Protein AF-A0A2G9TF83-F1 (afdb_monomer)

Nearest PDB structures (foldseek):
  7pgm-assembly1_C  TM=7.130E-01  e=2.909E-01  Homo sapiens
  2wft-assembly2_B  TM=6.745E-01  e=2.909E-01  Homo sapiens
  8os5-assembly1_C  TM=5.639E-01  e=4.941E-01  Homo sapiens
  4d90-assembly3_A  TM=6.679E-01  e=2.420E+00  Homo sapiens

Solvent-accessible surface area (backbone atoms only — not comparable to full-atom values): 7095 Å² total; per-residue (Å²): 140,78,67,91,53,71,84,52,52,83,65,64,74,64,103,59,87,50,58,64,59,55,51,50,51,33,52,76,71,46,37,64,69,66,37,57,82,90,78,34,45,75,41,36,86,83,23,43,46,28,61,92,42,35,73,31,34,45,47,37,88,71,33,19,60,58,32,22,82,33,71,50,87,70,53,56,50,80,44,75,70,63,98,63,92,77,90,88,82,85,82,86,79,85,86,82,72,92,66,94,72,86,83,79,64,42,70,46,79,86

Secondary structure (DSSP, 8-state):
---SSGGGGGGSS-SS--HHHHHHHHHHTTGGGGS-TTTS----TT-EEETTEEEEEEPPTT-BTTTT-BPPSSS--EEPP-SS--------S-SSS--SS------EE-

Foldseek 3Di:
DADPDPVCNVVPDDPDDFVVNVVVVCVVVVLLVLADPVPADAAPPPWGAHSVHRQATDEGPQFDDRRRPDGDPDAEDEAEDDPDDDDDDDDPDDPPPDDPDDDDHHYHYD

Radius of gyration: 18.37 Å; Cα contacts (8 Å, |Δi|>4): 134; chains: 1; bounding box: 41×48×44 Å

Mean predicted aligned error: 6.03 Å

Organism: Teladorsagia circumcincta (NCBI:txid45464)

pLDDT: mean 90.59, std 7.76, range [58.62, 98.06]

Structure (mmCIF, N/CA/C/O backbone):
data_AF-A0A2G9TF83-F1
#
_entry.id   AF-A0A2G9TF83-F1
#
loop_
_atom_site.group_PDB
_atom_site.id
_atom_site.type_symbol
_atom_site.label_atom_id
_atom_site.label_alt_id
_atom_site.label_comp_id
_atom_site.label_asym_id
_atom_site.label_entity_id
_atom_site.label_seq_id
_atom_site.pdbx_PDB_ins_code
_atom_site.Cartn_x
_atom_site.Cartn_y
_atom_site.Cartn_z
_atom_site.occupancy
_atom_site.B_iso_or_equiv
_atom_site.auth_seq_id
_atom_site.auth_comp_id
_atom_site.auth_asym_id
_atom_site.auth_atom_id
_atom_site.pdbx_PDB_model_num
ATOM 1 N N . MET A 1 1 ? 15.902 24.238 1.643 1.00 58.62 1 MET A N 1
ATOM 2 C CA . MET A 1 1 ? 17.366 24.087 1.502 1.00 58.62 1 MET A CA 1
ATOM 3 C C . MET A 1 1 ? 17.614 23.570 0.098 1.00 58.62 1 MET A C 1
ATOM 5 O O . MET A 1 1 ? 16.973 22.593 -0.254 1.00 58.62 1 MET A O 1
ATOM 9 N N . VAL A 1 2 ? 18.430 24.250 -0.710 1.00 76.62 2 VAL A N 1
ATOM 10 C CA . VAL A 1 2 ? 18.740 23.838 -2.093 1.00 76.62 2 VAL A CA 1
ATOM 11 C C . VAL A 1 2 ? 20.237 23.498 -2.153 1.00 76.62 2 VAL A C 1
ATOM 13 O O . VAL A 1 2 ? 21.021 24.286 -1.618 1.00 76.62 2 VAL A O 1
ATOM 16 N N . PRO A 1 3 ? 20.645 22.343 -2.714 1.00 82.12 3 PRO A N 1
ATOM 17 C CA . PRO A 1 3 ? 22.041 21.970 -2.896 1.00 82.12 3 PRO A CA 1
ATOM 18 C C . PRO A 1 3 ? 22.791 22.999 -3.736 1.00 82.12 3 PRO A C 1
ATOM 20 O O . PRO A 1 3 ? 22.225 23.605 -4.644 1.00 82.12 3 PRO A O 1
ATOM 23 N N . PHE A 1 4 ? 24.076 23.171 -3.428 1.00 86.88 4 PHE A N 1
ATOM 24 C CA . PHE A 1 4 ? 24.968 24.042 -4.193 1.00 86.88 4 PHE A CA 1
ATOM 25 C C . PHE A 1 4 ? 25.209 23.513 -5.614 1.00 86.88 4 PHE A C 1
ATOM 27 O O . PHE A 1 4 ? 25.284 24.291 -6.560 1.00 86.88 4 PHE A O 1
ATOM 34 N N . ASP A 1 5 ? 25.309 22.194 -5.751 1.00 90.19 5 ASP A N 1
ATOM 35 C CA . ASP A 1 5 ? 25.475 21.518 -7.030 1.00 90.19 5 ASP A CA 1
ATOM 36 C C . ASP A 1 5 ? 24.098 21.116 -7.590 1.00 90.19 5 ASP A C 1
ATOM 38 O O . ASP A 1 5 ? 23.297 20.456 -6.918 1.00 90.19 5 ASP A O 1
ATOM 42 N N . VAL A 1 6 ? 23.815 21.586 -8.809 1.00 87.19 6 VAL A N 1
ATOM 43 C CA . VAL A 1 6 ? 22.520 21.455 -9.488 1.00 87.19 6 VAL A CA 1
ATOM 44 C C . VAL A 1 6 ? 22.169 20.006 -9.806 1.00 87.19 6 VAL A C 1
ATOM 46 O O . VAL A 1 6 ? 20.987 19.665 -9.793 1.00 87.19 6 VAL A O 1
ATOM 49 N N . ASP A 1 7 ? 23.163 19.137 -9.993 1.00 86.44 7 ASP A N 1
ATOM 50 C CA . ASP A 1 7 ? 22.938 17.730 -10.333 1.00 86.44 7 ASP A CA 1
ATOM 51 C C . ASP A 1 7 ? 22.302 16.969 -9.160 1.00 86.44 7 ASP A C 1
ATOM 53 O O . ASP A 1 7 ? 21.528 16.029 -9.346 1.00 86.44 7 ASP A O 1
ATOM 57 N N . TYR A 1 8 ? 22.529 17.434 -7.928 1.00 84.06 8 TYR A N 1
ATOM 58 C CA . TYR A 1 8 ? 21.912 16.858 -6.735 1.00 84.06 8 TYR A CA 1
ATOM 59 C C . TYR A 1 8 ? 20.499 17.375 -6.468 1.00 84.06 8 TYR A C 1
ATOM 61 O O . TYR A 1 8 ? 19.837 16.853 -5.570 1.00 84.06 8 TYR A O 1
ATOM 69 N N . GLN A 1 9 ? 19.985 18.352 -7.221 1.00 82.38 9 GLN A N 1
ATOM 70 C CA . GLN A 1 9 ? 18.604 18.810 -7.030 1.00 82.38 9 GLN A CA 1
ATOM 71 C C . GLN A 1 9 ? 17.590 17.685 -7.257 1.00 82.38 9 GLN A C 1
ATOM 73 O O . GLN A 1 9 ? 16.614 17.604 -6.520 1.00 82.38 9 GLN A O 1
ATOM 78 N N . GLN A 1 10 ? 17.867 16.766 -8.186 1.00 74.62 10 GLN A N 1
ATOM 79 C CA . GLN A 1 10 ? 17.016 15.597 -8.448 1.00 74.62 10 GLN A CA 1
ATOM 80 C C . GLN A 1 10 ? 17.106 14.519 -7.356 1.00 74.62 10 GLN A C 1
ATOM 82 O O . GLN A 1 10 ? 16.284 13.612 -7.305 1.00 74.62 10 GLN A O 1
ATOM 87 N N . THR A 1 11 ? 18.094 14.617 -6.462 1.00 77.06 11 THR A N 1
ATOM 88 C CA . THR A 1 11 ? 18.238 13.728 -5.295 1.00 77.06 11 THR A CA 1
ATOM 89 C C . THR A 1 11 ? 17.559 14.281 -4.041 1.00 77.06 11 THR A C 1
ATOM 91 O O . THR A 1 11 ? 17.571 13.639 -2.989 1.00 77.06 11 THR A O 1
ATOM 94 N N . LEU A 1 12 ? 16.988 15.488 -4.118 1.00 79.88 12 LEU A N 1
ATOM 95 C CA . LEU A 1 12 ? 16.300 16.093 -2.989 1.00 79.88 12 LEU A CA 1
ATOM 96 C C . LEU A 1 12 ? 14.944 15.441 -2.756 1.00 79.88 12 LEU A C 1
ATOM 98 O O . LEU A 1 12 ? 13.984 15.670 -3.487 1.00 79.88 12 LEU A O 1
ATOM 102 N N . GLY A 1 13 ? 14.853 14.736 -1.634 1.00 74.25 13 GLY A N 1
ATOM 103 C CA . GLY A 1 13 ? 13.613 14.117 -1.197 1.00 74.25 13 GLY A CA 1
ATOM 104 C C . GLY A 1 13 ? 13.251 12.889 -2.025 1.00 74.25 13 GLY A C 1
ATOM 105 O O . GLY A 1 13 ? 14.018 12.402 -2.849 1.00 74.25 13 GLY A O 1
ATOM 106 N N . SER A 1 14 ? 12.069 12.359 -1.747 1.00 77.31 14 SER A N 1
ATOM 107 C CA . SER A 1 14 ? 11.461 11.294 -2.531 1.00 77.31 14 SER A CA 1
ATOM 108 C C . SER A 1 14 ? 10.274 11.894 -3.282 1.00 77.31 14 SER A C 1
ATOM 110 O O . SER A 1 14 ? 9.523 12.665 -2.676 1.00 77.31 14 SER A O 1
ATOM 112 N N . PRO A 1 15 ? 10.052 11.537 -4.560 1.00 78.44 15 PRO A N 1
ATOM 113 C CA . PRO A 1 15 ? 8.836 11.938 -5.268 1.00 78.44 15 PRO A CA 1
ATOM 114 C C . PRO A 1 15 ? 7.569 11.372 -4.604 1.00 78.44 15 PRO A C 1
ATOM 116 O O . PRO A 1 15 ? 6.472 11.883 -4.813 1.00 78.44 15 PRO A O 1
ATOM 119 N N . PHE A 1 16 ? 7.718 10.343 -3.763 1.00 82.62 16 PHE A N 1
ATOM 120 C CA . PHE A 1 16 ? 6.638 9.725 -3.003 1.00 82.62 16 PHE A CA 1
ATOM 121 C C . PHE A 1 16 ? 6.809 9.947 -1.509 1.00 82.62 16 PHE A C 1
ATOM 123 O O . PHE A 1 16 ? 7.897 9.742 -0.967 1.00 82.62 16 PHE A O 1
ATOM 130 N N . ILE A 1 17 ? 5.704 10.239 -0.825 1.00 87.44 17 ILE A N 1
ATOM 131 C CA . ILE A 1 17 ? 5.672 10.112 0.628 1.00 87.44 17 ILE A CA 1
ATOM 132 C C . ILE A 1 17 ? 5.779 8.627 0.978 1.00 87.44 17 ILE A C 1
ATOM 134 O O . ILE A 1 17 ? 5.040 7.785 0.457 1.00 87.44 17 ILE A O 1
ATOM 138 N N . SER A 1 18 ? 6.713 8.283 1.852 1.00 89.88 18 SER A N 1
ATOM 139 C CA . SER A 1 18 ? 6.810 6.923 2.356 1.00 8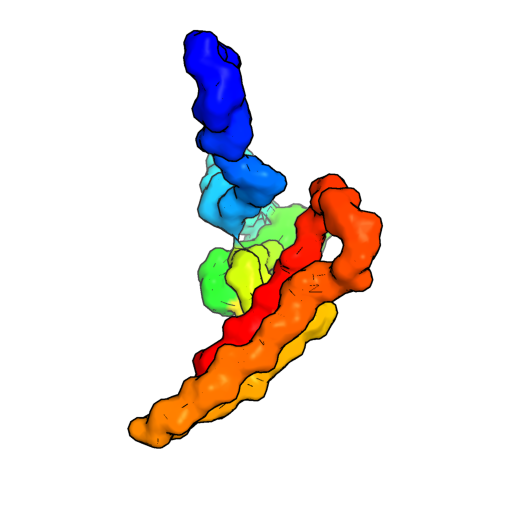9.88 18 SER A CA 1
ATOM 140 C C . SER A 1 18 ? 5.636 6.634 3.294 1.00 89.88 18 SER A C 1
ATOM 142 O O . SER A 1 18 ? 5.143 7.502 4.023 1.00 89.88 18 SER A O 1
ATOM 144 N N . PHE A 1 19 ? 5.188 5.378 3.326 1.00 94.38 19 PHE A N 1
ATOM 145 C CA . PHE A 1 19 ? 4.124 4.986 4.252 1.00 94.38 19 PHE A CA 1
ATOM 146 C C . PHE A 1 19 ? 4.519 5.229 5.717 1.00 94.38 19 PHE A C 1
ATOM 148 O O . PHE A 1 19 ? 3.667 5.565 6.539 1.00 94.38 19 PHE A O 1
ATOM 155 N N . ILE A 1 20 ? 5.807 5.095 6.050 1.00 93.75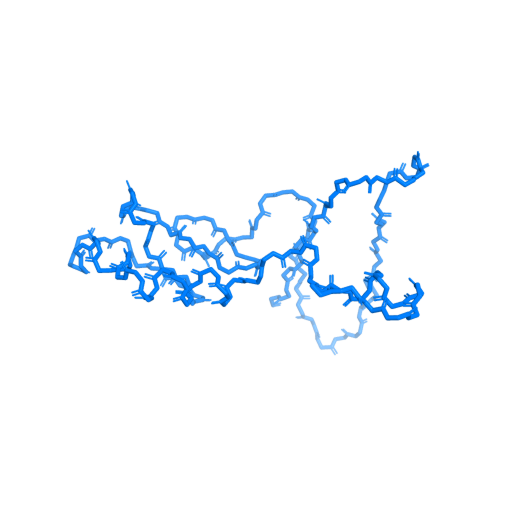 20 ILE A N 1
ATOM 156 C CA . ILE A 1 20 ? 6.283 5.336 7.411 1.00 93.75 20 ILE A CA 1
ATOM 157 C C . ILE A 1 20 ? 6.157 6.811 7.799 1.00 93.75 20 ILE A C 1
ATOM 159 O O . ILE A 1 20 ? 5.698 7.088 8.902 1.00 93.75 20 ILE A O 1
ATOM 163 N N . GLU A 1 21 ? 6.452 7.754 6.901 1.00 94.06 21 GLU A N 1
ATOM 164 C CA . GLU A 1 21 ? 6.219 9.184 7.147 1.00 94.06 21 GLU A CA 1
ATOM 165 C C . GLU A 1 21 ? 4.736 9.458 7.407 1.00 94.06 21 GLU A C 1
ATOM 167 O O . GLU A 1 21 ? 4.388 10.086 8.409 1.00 94.06 21 GLU A O 1
ATOM 172 N N . LEU A 1 22 ? 3.849 8.914 6.565 1.00 95.25 22 LEU A N 1
ATOM 173 C CA . LEU A 1 22 ? 2.403 9.044 6.746 1.00 95.25 22 LEU A CA 1
ATOM 174 C C . LEU A 1 22 ? 1.943 8.458 8.091 1.00 95.25 22 LEU A C 1
ATOM 176 O O . LEU A 1 22 ? 1.159 9.081 8.812 1.00 95.25 22 LEU A O 1
ATOM 180 N N . SER A 1 23 ? 2.432 7.270 8.441 1.00 96.62 23 SER A N 1
ATOM 181 C CA . SER A 1 23 ? 2.090 6.571 9.681 1.00 96.62 23 SER A CA 1
ATOM 182 C C . SER A 1 23 ? 2.602 7.309 10.918 1.00 96.62 23 SER A C 1
ATOM 184 O O . SER A 1 23 ? 1.851 7.457 11.882 1.00 96.62 23 SER A O 1
ATOM 186 N N . MET A 1 24 ? 3.838 7.816 10.893 1.00 96.69 24 MET A N 1
ATOM 187 C CA . MET A 1 24 ? 4.425 8.595 11.988 1.00 96.69 24 MET A CA 1
ATOM 188 C C . MET A 1 24 ? 3.701 9.924 12.190 1.00 96.69 24 MET A C 1
ATOM 190 O O . MET A 1 24 ? 3.465 10.318 13.327 1.00 96.69 24 MET A O 1
ATOM 194 N N . LEU A 1 25 ? 3.290 10.598 11.115 1.00 96.38 25 LEU A N 1
ATOM 195 C CA . LEU A 1 25 ? 2.517 11.834 11.221 1.00 96.38 25 LEU A CA 1
ATOM 196 C C . LEU A 1 25 ? 1.145 11.581 11.864 1.00 96.38 25 LEU A C 1
ATOM 198 O O . LEU A 1 25 ? 0.727 12.314 12.759 1.00 96.38 25 LEU A O 1
ATOM 202 N N . ASN A 1 26 ? 0.464 10.508 11.448 1.00 97.38 26 ASN A N 1
ATOM 203 C CA . ASN A 1 26 ? -0.813 10.098 12.038 1.00 97.38 26 ASN A CA 1
ATOM 204 C C . ASN A 1 26 ? -0.664 9.655 13.499 1.00 97.38 26 ASN A C 1
ATOM 206 O O . ASN A 1 26 ? -1.579 9.874 14.287 1.00 97.38 26 ASN A O 1
ATOM 210 N N . GLU A 1 27 ? 0.466 9.050 13.865 1.00 96.94 27 GLU A N 1
ATOM 211 C CA . GLU A 1 27 ? 0.809 8.755 15.260 1.00 96.94 27 GLU A CA 1
ATOM 212 C C . GLU A 1 27 ? 0.979 10.049 16.064 1.00 96.94 27 GLU A C 1
ATOM 214 O O . GLU A 1 27 ? 0.326 10.246 17.084 1.00 96.94 27 GLU A O 1
ATOM 219 N N . HIS A 1 28 ? 1.811 10.967 15.567 1.00 98.00 28 HIS A N 1
ATOM 220 C CA . HIS A 1 28 ? 2.164 12.209 16.249 1.00 98.00 28 HIS A CA 1
ATOM 221 C C . HIS A 1 28 ? 0.940 13.082 16.554 1.00 98.00 28 HIS A C 1
ATOM 223 O O . HIS A 1 28 ? 0.816 13.623 17.652 1.00 98.00 28 HIS A O 1
ATOM 229 N N . TYR A 1 29 ? 0.007 13.173 15.604 1.00 97.62 29 TYR A N 1
ATOM 230 C CA . TYR A 1 29 ? -1.250 13.905 15.773 1.00 97.62 29 TYR A CA 1
ATOM 231 C C . TYR A 1 29 ? -2.396 13.056 16.344 1.00 97.62 29 TYR A C 1
ATOM 233 O O . TYR A 1 29 ? -3.543 13.501 16.331 1.00 97.62 29 TYR A O 1
ATOM 241 N N . LYS A 1 30 ? -2.107 11.849 16.853 1.00 97.38 30 LYS A N 1
ATOM 242 C CA . LYS A 1 30 ? -3.072 10.925 17.479 1.00 97.38 30 LYS A CA 1
ATOM 243 C C . LYS A 1 30 ? -4.245 10.523 16.585 1.00 97.38 30 LYS A C 1
ATOM 245 O O . LYS A 1 30 ? -5.279 10.068 17.060 1.00 97.38 30 LYS A O 1
ATOM 250 N N . CYS A 1 31 ? -4.095 10.629 15.268 1.00 97.19 31 CYS A N 1
ATOM 251 C CA . CYS A 1 31 ? -5.137 10.255 14.317 1.00 97.19 31 CYS A CA 1
ATOM 252 C C . CYS A 1 31 ? -5.481 8.762 14.397 1.00 97.19 31 CYS A C 1
ATOM 254 O O . CYS A 1 31 ? -6.633 8.393 14.182 1.00 97.19 31 CYS A O 1
ATOM 256 N N . LYS A 1 32 ? -4.517 7.899 14.742 1.00 95.25 32 LYS A N 1
ATOM 257 C CA . LYS A 1 32 ? -4.763 6.455 14.897 1.00 95.25 32 LYS A CA 1
ATOM 258 C C . LYS A 1 32 ? -5.674 6.119 16.083 1.00 95.25 32 LYS A C 1
ATOM 260 O O . LYS A 1 32 ? -6.305 5.067 16.075 1.00 95.25 32 LYS A O 1
ATOM 265 N N . GLU A 1 33 ? -5.788 7.020 17.057 1.00 95.94 33 GLU A N 1
ATOM 266 C CA . GLU A 1 33 ? -6.656 6.870 18.232 1.00 95.94 33 GLU A CA 1
ATOM 267 C C . GLU A 1 33 ? -8.118 7.255 17.940 1.00 95.94 33 GLU A C 1
ATOM 269 O O . GLU A 1 33 ? -9.009 6.933 18.723 1.00 95.94 33 GLU A O 1
ATOM 274 N N . ASN A 1 34 ? -8.400 7.898 16.797 1.00 96.25 34 ASN A N 1
ATOM 275 C CA . ASN A 1 34 ? -9.755 8.338 16.436 1.00 96.25 34 ASN A CA 1
ATOM 276 C C . ASN A 1 34 ? -10.745 7.177 16.260 1.00 96.25 34 ASN A C 1
ATOM 278 O O . ASN A 1 34 ? -11.959 7.378 16.295 1.00 96.25 34 ASN A O 1
ATOM 282 N N . CYS A 1 35 ? -10.234 5.970 16.027 1.00 96.69 35 CYS A N 1
ATOM 283 C CA . CYS A 1 35 ? -11.036 4.786 15.783 1.00 96.69 35 CYS A CA 1
ATOM 284 C C . CYS A 1 35 ? -11.068 3.882 17.013 1.00 96.69 35 CYS A C 1
ATOM 286 O O . CYS A 1 35 ? -10.027 3.464 17.509 1.00 96.69 35 CYS A O 1
ATOM 288 N N . ASN A 1 36 ? -12.273 3.517 17.463 1.00 96.06 36 ASN A N 1
ATOM 289 C CA . ASN A 1 36 ? -12.448 2.588 18.579 1.00 96.06 36 ASN A CA 1
ATOM 290 C C . ASN A 1 36 ? -11.898 1.193 18.208 1.00 96.06 36 ASN A C 1
ATOM 292 O O . ASN A 1 36 ? -12.459 0.569 17.304 1.00 96.06 36 ASN A O 1
ATOM 296 N N . PRO A 1 37 ? -10.879 0.667 18.915 1.00 92.69 37 PRO A N 1
ATOM 297 C CA . PRO A 1 37 ? -10.260 -0.624 18.602 1.00 92.69 37 PRO A CA 1
ATOM 298 C C . PRO A 1 37 ? -11.210 -1.829 18.637 1.00 92.69 37 PRO A C 1
ATOM 300 O O . PRO A 1 37 ? -10.912 -2.855 18.036 1.00 92.69 37 PRO A O 1
ATOM 303 N N . ALA A 1 38 ? -12.339 -1.733 19.348 1.00 94.38 38 ALA A N 1
ATOM 304 C CA . ALA A 1 38 ? -13.293 -2.833 19.484 1.00 94.38 38 ALA A CA 1
ATOM 305 C C . ALA A 1 38 ? -14.255 -2.963 18.29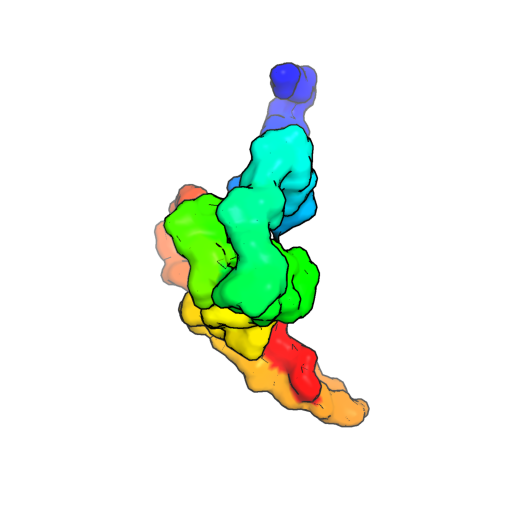1 1.00 94.38 38 ALA A C 1
ATOM 307 O O . ALA A 1 38 ? -14.833 -4.027 18.083 1.00 94.38 38 ALA A O 1
ATOM 308 N N . THR A 1 39 ? -14.467 -1.884 17.532 1.00 95.81 39 THR A N 1
ATOM 309 C CA . THR A 1 39 ? -15.444 -1.838 16.427 1.00 95.81 39 THR A CA 1
ATOM 310 C C . THR A 1 39 ? -14.820 -1.511 15.078 1.00 95.81 39 THR A C 1
ATOM 312 O O . THR A 1 39 ? -15.469 -1.698 14.047 1.00 95.81 39 THR A O 1
ATOM 315 N N . SER A 1 40 ? -13.591 -0.997 15.068 1.00 96.62 40 SER A N 1
ATOM 316 C CA . SER A 1 40 ? -12.871 -0.658 13.851 1.00 96.62 40 SER A CA 1
ATOM 317 C C . SER A 1 40 ? -12.372 -1.899 13.116 1.00 96.62 40 SER A C 1
ATOM 319 O O . SER A 1 40 ? -12.263 -2.999 13.661 1.00 96.62 40 SER A O 1
ATOM 321 N N . VAL A 1 41 ? -12.089 -1.720 11.828 1.00 97.62 41 VAL A N 1
ATOM 322 C CA . VAL A 1 41 ? -11.507 -2.776 11.005 1.00 97.62 41 VAL A CA 1
ATOM 323 C C . VAL A 1 41 ? -10.118 -3.161 11.518 1.00 97.62 41 VAL A C 1
ATOM 325 O O . VAL A 1 41 ? -9.297 -2.307 11.856 1.00 97.62 41 VAL A O 1
ATOM 328 N N . LYS A 1 42 ? -9.825 -4.464 11.516 1.00 97.12 42 LYS A N 1
ATOM 329 C CA . LYS A 1 42 ? -8.471 -4.962 11.747 1.00 97.12 42 LYS A CA 1
ATOM 330 C C . LYS A 1 42 ? -7.658 -4.898 10.453 1.00 97.12 42 LYS A C 1
ATOM 332 O O . LYS A 1 42 ? -7.930 -5.653 9.515 1.00 97.12 42 LYS A O 1
ATOM 337 N N . CYS A 1 43 ? -6.671 -4.012 10.440 1.00 97.50 43 CYS A N 1
ATOM 338 C CA . CYS A 1 43 ? -5.711 -3.867 9.353 1.00 97.50 43 CYS A CA 1
ATOM 339 C C . CYS A 1 43 ? -4.583 -4.891 9.479 1.00 97.50 43 CYS A C 1
ATOM 341 O O . CYS A 1 43 ? -4.085 -5.133 10.577 1.00 97.50 43 CYS A O 1
ATOM 343 N N . GLU A 1 44 ? -4.183 -5.471 8.355 1.00 97.25 44 GLU A N 1
ATOM 344 C CA . GLU A 1 44 ? -3.059 -6.396 8.245 1.00 97.25 44 GLU A CA 1
ATOM 345 C C . GLU A 1 44 ? -1.850 -5.697 7.601 1.00 97.25 44 GLU A C 1
ATOM 347 O O . GLU A 1 44 ? -1.901 -4.512 7.256 1.00 97.25 44 GLU A O 1
ATOM 352 N N . MET A 1 45 ? -0.736 -6.423 7.478 1.00 95.62 45 MET A N 1
ATOM 353 C CA . MET A 1 45 ? 0.487 -5.992 6.778 1.00 95.62 45 MET A CA 1
ATOM 354 C C . MET A 1 45 ? 1.093 -4.667 7.270 1.00 95.62 45 MET A C 1
ATOM 356 O O . MET A 1 45 ? 1.908 -4.067 6.582 1.00 95.62 45 MET A O 1
ATOM 360 N N . GLY A 1 46 ? 0.736 -4.213 8.476 1.00 94.50 46 GLY A N 1
ATOM 361 C CA . GLY A 1 46 ? 1.223 -2.957 9.058 1.00 94.50 46 GLY A CA 1
ATOM 362 C C . GLY A 1 46 ? 0.391 -1.716 8.709 1.00 94.50 46 GLY A C 1
ATOM 363 O O . GLY A 1 46 ? 0.825 -0.600 8.999 1.00 94.50 46 GLY A O 1
ATOM 364 N N . GLY A 1 47 ? -0.793 -1.883 8.109 1.00 96.94 47 GLY A N 1
ATOM 365 C CA . GLY A 1 47 ? -1.766 -0.803 7.922 1.00 96.94 47 GLY A CA 1
ATOM 366 C C . GLY A 1 47 ? -2.402 -0.320 9.232 1.00 96.94 47 GLY A C 1
ATOM 367 O O . GLY A 1 47 ? -2.299 -0.972 10.272 1.00 96.94 47 GLY A O 1
ATOM 368 N N . PHE A 1 48 ? -3.107 0.813 9.183 1.00 97.44 48 PHE A N 1
ATOM 369 C CA . PHE A 1 48 ? -3.866 1.342 10.326 1.00 97.44 48 PHE A CA 1
ATOM 370 C C . PHE A 1 48 ? -5.257 1.849 9.913 1.00 97.44 48 PHE A C 1
ATOM 372 O O . PHE A 1 48 ? -5.446 2.213 8.748 1.00 97.44 48 PHE A O 1
ATOM 379 N N . PRO A 1 49 ? -6.250 1.870 10.826 1.00 97.62 49 PRO A N 1
ATOM 380 C CA . PRO A 1 49 ? -7.602 2.313 10.495 1.00 97.62 49 PRO A CA 1
ATOM 381 C C . PRO A 1 49 ? -7.622 3.747 9.969 1.00 97.62 49 PRO A C 1
ATOM 383 O O . PRO A 1 49 ? -6.953 4.634 10.500 1.00 97.62 49 PRO A O 1
ATOM 386 N N . HIS A 1 50 ? -8.413 3.990 8.928 1.00 97.56 50 HIS A N 1
ATOM 387 C CA . HIS A 1 50 ? -8.529 5.314 8.344 1.00 97.56 50 HIS A CA 1
ATOM 388 C C . HIS A 1 50 ? -9.238 6.259 9.338 1.00 97.56 50 HIS A C 1
ATOM 390 O O . HIS A 1 50 ? -10.390 6.017 9.699 1.00 97.56 50 HIS A O 1
ATOM 396 N N . PRO A 1 51 ? -8.623 7.385 9.746 1.00 96.69 51 PRO A N 1
ATOM 397 C CA . PRO A 1 51 ? -9.092 8.198 10.877 1.00 96.69 51 PRO A CA 1
ATOM 398 C C . PRO A 1 51 ? -10.431 8.911 10.639 1.00 96.69 51 PRO A C 1
ATOM 400 O O . PRO A 1 51 ? -11.032 9.418 11.581 1.00 96.69 51 PRO A O 1
ATOM 403 N N . ARG A 1 52 ? -10.894 8.980 9.382 1.00 96.12 52 ARG A N 1
ATOM 404 C CA . ARG A 1 52 ? -12.226 9.505 9.006 1.00 96.12 52 ARG A CA 1
ATOM 405 C C . ARG A 1 52 ? -13.240 8.411 8.662 1.00 96.12 52 ARG A C 1
ATOM 407 O O . ARG A 1 52 ? -14.396 8.718 8.409 1.00 96.12 52 ARG A O 1
ATOM 414 N N . ASP A 1 53 ? -12.792 7.161 8.573 1.00 96.88 53 ASP A N 1
ATOM 415 C CA . ASP A 1 53 ? -13.619 6.019 8.186 1.00 96.88 53 ASP A CA 1
ATOM 416 C C . ASP A 1 53 ? -13.029 4.734 8.774 1.00 96.88 53 ASP A C 1
ATOM 418 O O . ASP A 1 53 ? -12.276 4.003 8.133 1.00 96.88 53 ASP A O 1
ATOM 422 N N . CYS A 1 54 ? -13.386 4.458 10.024 1.00 97.25 54 CYS A N 1
ATOM 423 C CA . CYS A 1 54 ? -12.836 3.353 10.805 1.00 97.25 54 CYS A CA 1
ATOM 424 C C . CYS A 1 54 ? -13.203 1.953 10.284 1.00 97.25 54 CYS A C 1
ATOM 426 O O . CYS A 1 54 ? -12.867 0.961 10.930 1.00 97.25 54 CYS A O 1
ATOM 428 N N 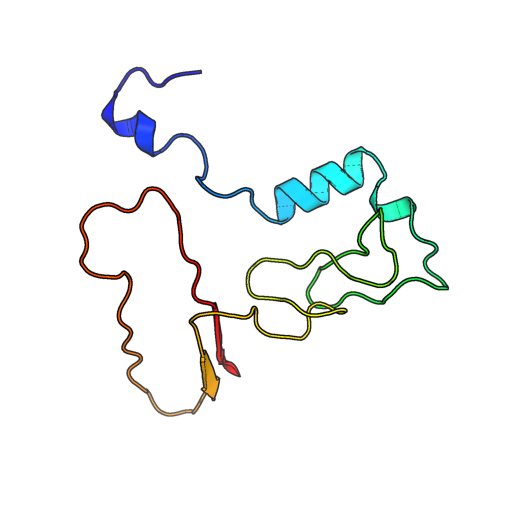. LYS A 1 55 ? -13.914 1.855 9.154 1.00 97.81 55 LYS A N 1
ATOM 429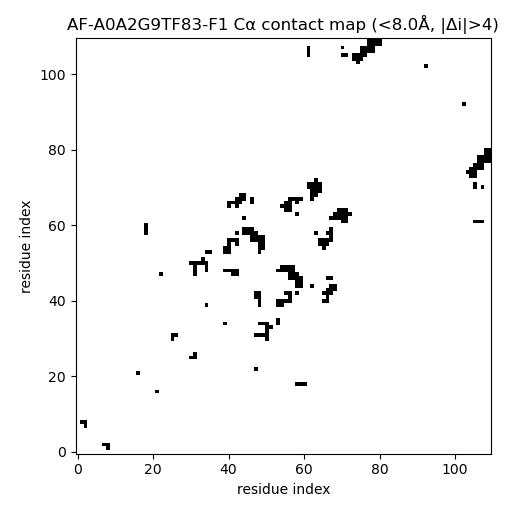 C CA . LYS A 1 55 ? -14.272 0.595 8.494 1.00 97.81 55 LYS A CA 1
ATOM 430 C C . LYS A 1 55 ? -13.303 0.199 7.382 1.00 97.81 55 LYS A C 1
ATOM 432 O O . LYS A 1 55 ? -13.436 -0.903 6.865 1.00 97.81 55 LYS A O 1
ATOM 437 N N . LYS A 1 56 ? -12.338 1.053 7.027 1.00 97.50 56 LYS A N 1
ATOM 438 C CA . LYS A 1 56 ? -11.277 0.755 6.055 1.00 97.50 56 LYS A CA 1
ATOM 439 C C . LYS A 1 56 ? -9.900 1.126 6.595 1.00 97.50 56 LYS A C 1
ATOM 441 O O . LYS A 1 56 ? -9.778 1.943 7.506 1.00 97.50 56 LYS A O 1
ATOM 446 N N . CYS A 1 57 ? -8.870 0.541 6.005 1.00 98.06 57 CYS A N 1
ATOM 447 C CA . CYS A 1 57 ? -7.484 0.774 6.382 1.00 98.06 57 CYS A CA 1
ATOM 448 C C . CYS A 1 57 ? -6.777 1.745 5.431 1.00 98.06 57 CYS A C 1
ATOM 450 O O . CYS A 1 57 ? -7.087 1.820 4.243 1.00 98.06 57 CYS A O 1
ATOM 452 N N . ILE A 1 58 ? -5.795 2.468 5.965 1.00 97.50 58 ILE A N 1
ATOM 453 C CA . ILE A 1 58 ? -4.710 3.069 5.191 1.00 97.50 58 ILE A CA 1
ATOM 454 C C . ILE A 1 58 ? -3.598 2.022 5.129 1.00 97.50 58 ILE A C 1
ATOM 456 O O . ILE A 1 58 ? -3.098 1.583 6.169 1.00 97.50 58 ILE A O 1
ATOM 460 N N . CYS A 1 59 ? -3.244 1.609 3.914 1.00 97.50 59 CYS A N 1
ATOM 461 C CA . CYS A 1 59 ? -2.349 0.484 3.674 1.00 97.50 59 CYS A CA 1
ATOM 462 C C . CYS A 1 59 ? -0.935 0.933 3.286 1.00 97.50 59 CYS A C 1
ATOM 464 O O . CYS A 1 59 ? -0.786 1.973 2.638 1.00 97.50 59 CYS A O 1
ATOM 466 N N . PRO A 1 60 ? 0.100 0.154 3.648 1.00 96.31 60 PRO A N 1
ATOM 467 C CA . PRO A 1 60 ? 1.432 0.329 3.087 1.00 96.31 60 PRO A CA 1
ATOM 468 C C . PRO A 1 60 ? 1.437 0.117 1.572 1.00 96.31 60 PRO A C 1
ATOM 470 O O . PRO A 1 60 ? 0.568 -0.563 1.023 1.00 96.31 60 PRO A O 1
ATOM 473 N N . GLY A 1 61 ? 2.451 0.673 0.903 1.00 93.56 61 GLY A N 1
ATOM 474 C CA . GLY A 1 61 ? 2.664 0.446 -0.527 1.00 93.56 61 GLY A CA 1
ATOM 475 C C . GLY A 1 61 ? 2.730 -1.050 -0.849 1.00 93.56 61 GLY A C 1
ATOM 476 O O . GLY A 1 61 ? 3.291 -1.825 -0.077 1.00 93.56 61 GLY A O 1
ATOM 477 N N . GLY A 1 62 ? 2.122 -1.455 -1.965 1.00 94.31 62 GLY A N 1
ATOM 478 C CA . GLY A 1 62 ? 1.982 -2.866 -2.329 1.00 94.31 62 GLY A CA 1
ATOM 479 C C . GLY A 1 62 ? 0.729 -3.553 -1.784 1.00 94.31 62 GLY A C 1
ATOM 480 O O . GLY A 1 62 ? 0.425 -4.643 -2.258 1.00 94.31 62 GLY A O 1
ATOM 481 N N . TYR A 1 63 ? -0.028 -2.931 -0.871 1.00 96.56 63 TYR A N 1
ATOM 482 C CA . TYR A 1 63 ? -1.243 -3.505 -0.279 1.00 96.56 63 TYR A CA 1
ATOM 483 C C . TYR A 1 63 ? -2.453 -2.581 -0.427 1.00 96.56 63 TYR A C 1
ATOM 485 O O . TYR A 1 63 ? -2.349 -1.355 -0.414 1.00 96.56 63 TYR A O 1
ATOM 493 N N . ALA A 1 64 ? -3.627 -3.186 -0.543 1.00 96.44 64 ALA A N 1
ATOM 494 C CA . ALA A 1 64 ? -4.910 -2.532 -0.730 1.00 96.44 64 ALA A CA 1
ATOM 495 C C . ALA A 1 64 ? -6.047 -3.369 -0.120 1.00 96.44 64 ALA A C 1
ATOM 497 O O . ALA A 1 64 ? -5.830 -4.343 0.608 1.00 96.44 64 ALA A O 1
ATOM 498 N N . GLY A 1 65 ? -7.280 -2.961 -0.410 1.00 96.94 65 GLY A N 1
ATOM 499 C CA . GLY A 1 65 ? -8.475 -3.578 0.144 1.00 96.94 65 GLY A CA 1
ATOM 500 C C . GLY A 1 65 ? -8.824 -3.041 1.526 1.00 96.94 65 GLY A C 1
ATOM 501 O O . GLY A 1 65 ? -8.100 -2.248 2.132 1.00 96.94 65 GLY A O 1
ATOM 502 N N . THR A 1 66 ? -9.958 -3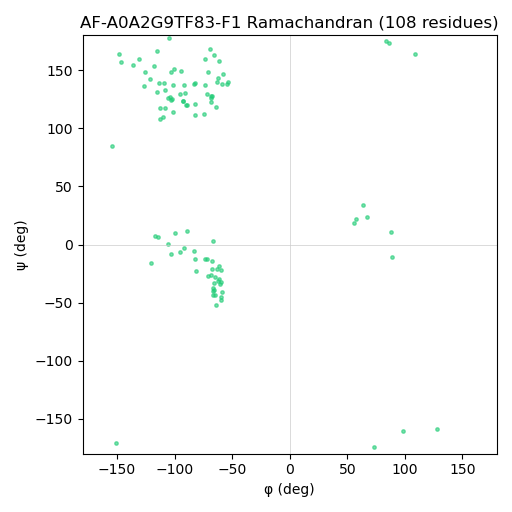.491 2.055 1.00 97.62 66 THR A N 1
ATOM 503 C CA . THR A 1 66 ? -10.483 -3.005 3.340 1.00 97.62 66 THR A CA 1
ATOM 504 C C . THR A 1 66 ? -9.536 -3.291 4.505 1.00 97.62 66 THR A C 1
ATOM 506 O O . THR A 1 66 ? -9.508 -2.517 5.460 1.00 97.62 66 THR A O 1
ATOM 509 N N . ARG A 1 67 ? -8.752 -4.375 4.414 1.00 97.88 67 ARG A N 1
ATOM 510 C CA . ARG A 1 67 ? -7.851 -4.869 5.466 1.00 97.88 67 ARG A CA 1
ATOM 511 C C . ARG A 1 67 ? -6.366 -4.864 5.095 1.00 97.88 67 ARG A C 1
ATOM 513 O O . ARG A 1 67 ? -5.577 -5.366 5.885 1.00 97.88 67 ARG A O 1
ATOM 520 N N . CYS A 1 68 ? -5.970 -4.305 3.950 1.00 98.00 68 CYS A N 1
ATOM 521 C CA . CYS A 1 68 ? -4.587 -4.383 3.445 1.00 98.00 68 CYS A CA 1
ATOM 522 C C . CYS A 1 68 ? -4.128 -5.813 3.110 1.00 98.00 68 CYS A C 1
ATOM 524 O O . CYS A 1 68 ? -2.967 -6.162 3.301 1.00 98.00 68 CYS A O 1
ATOM 526 N N . THR A 1 69 ? -5.054 -6.646 2.635 1.00 97.19 69 THR A N 1
ATOM 527 C CA . THR A 1 69 ? -4.823 -8.056 2.270 1.00 97.19 69 THR A CA 1
ATOM 528 C C . THR A 1 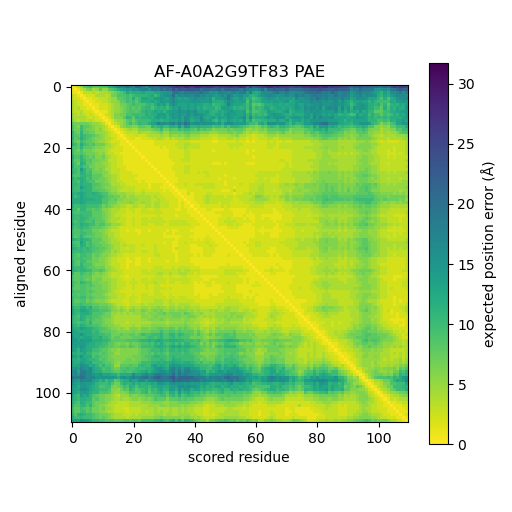69 ? -4.992 -8.310 0.778 1.00 97.19 69 THR A C 1
ATOM 530 O O . THR A 1 69 ? -4.995 -9.457 0.349 1.00 97.19 69 THR A O 1
ATOM 533 N N . GLU A 1 70 ? -5.181 -7.258 -0.012 1.00 97.00 70 GLU A N 1
ATOM 534 C CA . GLU A 1 70 ? -5.385 -7.343 -1.455 1.00 97.00 70 GLU A CA 1
ATOM 535 C C . GLU A 1 70 ? -4.260 -6.611 -2.180 1.00 97.00 70 GLU A C 1
ATOM 537 O O . GLU A 1 70 ? -3.673 -5.665 -1.649 1.00 97.00 70 GLU A O 1
ATOM 542 N N . ARG A 1 71 ? -3.972 -7.022 -3.413 1.00 96.31 71 ARG A N 1
ATOM 543 C CA . ARG A 1 71 ? -3.048 -6.304 -4.287 1.00 96.31 71 ARG A CA 1
ATOM 544 C C . ARG A 1 71 ? -3.726 -5.025 -4.796 1.00 96.31 71 ARG A C 1
ATOM 546 O O . ARG A 1 71 ? -4.896 -5.082 -5.181 1.00 96.31 71 ARG A O 1
ATOM 553 N N . PRO A 1 72 ? -3.035 -3.872 -4.832 1.00 95.81 72 PRO A N 1
ATOM 554 C CA . PRO A 1 72 ? -3.585 -2.659 -5.419 1.00 95.81 72 PRO A CA 1
ATOM 555 C C . PRO A 1 72 ? -4.061 -2.884 -6.855 1.00 95.81 72 PRO A C 1
ATOM 557 O O . PRO A 1 72 ? -3.389 -3.537 -7.654 1.00 95.81 72 PRO A O 1
ATOM 560 N N . SER A 1 73 ? -5.217 -2.313 -7.188 1.00 92.62 73 SER A N 1
ATOM 561 C CA . SER A 1 73 ? -5.738 -2.325 -8.554 1.00 92.62 73 SER A CA 1
ATOM 562 C C . SER A 1 73 ? -4.798 -1.579 -9.502 1.00 92.62 73 SER A C 1
ATOM 564 O O . SER A 1 73 ? -4.276 -0.525 -9.141 1.00 92.62 73 SER A O 1
ATOM 566 N N . GLY A 1 74 ? -4.653 -2.069 -10.731 1.00 90.50 74 GLY A N 1
ATOM 567 C CA . GLY A 1 74 ? -3.776 -1.481 -11.743 1.00 90.50 74 GLY A CA 1
ATOM 568 C C . GLY A 1 74 ? -2.835 -2.525 -12.337 1.00 90.50 74 GLY A C 1
ATOM 569 O O . GLY A 1 74 ? -3.116 -3.724 -12.271 1.00 90.50 74 GLY A O 1
ATOM 570 N N . CYS A 1 75 ? -1.724 -2.062 -12.911 1.00 89.81 75 CYS A N 1
ATOM 571 C CA . CYS A 1 75 ? -0.667 -2.941 -13.409 1.00 89.81 75 CYS A CA 1
ATOM 572 C C . CYS A 1 75 ? 0.026 -3.700 -12.267 1.00 89.81 75 CYS A C 1
ATOM 574 O O . CYS A 1 75 ? -0.089 -3.350 -11.084 1.00 89.81 75 CYS A O 1
ATOM 576 N N . GLY A 1 76 ? 0.744 -4.756 -12.629 1.00 91.44 76 GLY A N 1
ATOM 577 C CA . GLY A 1 76 ? 1.260 -5.728 -11.679 1.00 91.44 76 GLY A CA 1
ATOM 578 C C . GLY A 1 76 ? 0.535 -7.065 -11.761 1.00 91.44 76 GLY A C 1
ATOM 579 O O . GLY A 1 76 ? -0.565 -7.150 -12.309 1.00 91.44 76 GLY A O 1
ATOM 580 N N . ASP A 1 77 ? 1.146 -8.088 -11.177 1.00 91.81 77 ASP A N 1
ATOM 581 C CA . ASP A 1 77 ? 0.640 -9.458 -11.205 1.00 91.81 77 ASP A CA 1
ATOM 582 C C . ASP A 1 77 ? 1.003 -10.225 -9.925 1.00 91.81 77 ASP A C 1
ATOM 584 O O . ASP A 1 77 ? 1.876 -9.801 -9.164 1.00 91.81 77 ASP A O 1
ATOM 588 N N . THR A 1 78 ? 0.334 -11.349 -9.686 1.00 93.50 78 THR A N 1
ATOM 589 C CA . THR A 1 78 ? 0.683 -12.294 -8.621 1.00 93.50 78 THR A CA 1
ATOM 590 C C . THR A 1 78 ? 1.431 -13.476 -9.228 1.00 93.50 78 THR A C 1
ATOM 592 O O . THR A 1 78 ? 0.875 -14.266 -9.986 1.00 93.50 78 THR A O 1
ATOM 595 N N . 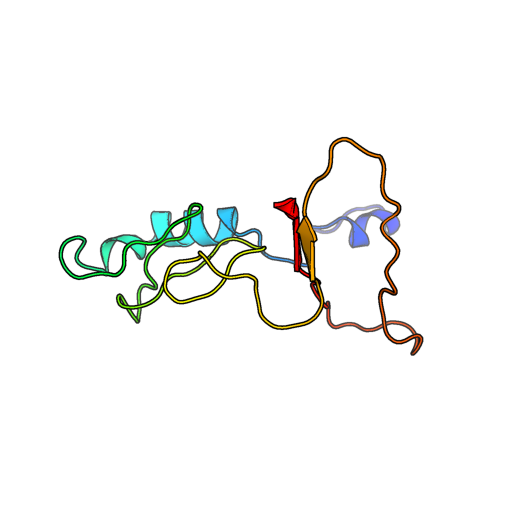ILE A 1 79 ? 2.702 -13.604 -8.868 1.00 91.75 79 ILE A N 1
ATOM 596 C CA . ILE A 1 79 ? 3.639 -14.599 -9.378 1.00 91.75 79 ILE A CA 1
ATOM 597 C C . ILE A 1 79 ? 3.803 -15.686 -8.319 1.00 91.75 79 ILE A C 1
ATOM 599 O O . ILE A 1 79 ? 4.165 -15.398 -7.182 1.00 91.75 79 ILE A O 1
ATOM 603 N N . GLN A 1 80 ? 3.559 -16.940 -8.691 1.00 92.19 80 GLN A N 1
ATOM 604 C CA . GLN A 1 80 ? 3.755 -18.072 -7.786 1.00 92.19 80 GLN A CA 1
ATOM 605 C C . GLN A 1 80 ? 5.232 -18.471 -7.773 1.00 92.19 80 GLN A C 1
ATOM 607 O O . GLN A 1 80 ? 5.804 -18.819 -8.807 1.00 92.19 80 GLN A O 1
ATOM 612 N N . ALA A 1 81 ? 5.855 -18.427 -6.604 1.00 90.94 81 ALA A N 1
ATOM 613 C CA . ALA A 1 81 ? 7.231 -18.823 -6.409 1.00 90.94 81 ALA A CA 1
ATOM 614 C C . ALA A 1 81 ? 7.381 -20.335 -6.601 1.00 90.94 81 ALA A C 1
ATOM 616 O O . ALA A 1 81 ? 6.722 -21.156 -5.958 1.00 90.94 81 ALA A O 1
ATOM 617 N N . SER A 1 82 ? 8.324 -20.718 -7.457 1.00 91.00 82 SER A N 1
ATOM 618 C CA . SER A 1 82 ? 8.732 -22.106 -7.629 1.00 91.00 82 SER A CA 1
ATOM 619 C C . SER A 1 82 ? 10.189 -22.296 -7.196 1.00 91.00 82 SER A C 1
ATOM 621 O O . SER A 1 82 ? 10.939 -21.347 -6.974 1.00 91.00 82 SER A O 1
ATOM 623 N N . ARG A 1 83 ? 10.617 -23.554 -7.034 1.00 93.94 83 ARG A N 1
ATOM 624 C CA . ARG A 1 83 ? 12.039 -23.865 -6.784 1.00 93.94 83 ARG A CA 1
ATOM 625 C C . ARG A 1 83 ? 12.909 -23.650 -8.024 1.00 93.94 83 ARG A C 1
ATOM 627 O O . ARG A 1 83 ? 14.133 -23.706 -7.919 1.00 93.94 83 ARG A O 1
ATOM 634 N N . ASN A 1 84 ? 12.282 -23.482 -9.184 1.00 93.69 84 ASN A N 1
ATOM 635 C CA . ASN A 1 84 ? 12.963 -23.292 -10.447 1.00 93.69 84 ASN A CA 1
ATOM 636 C C . ASN A 1 84 ? 13.101 -21.799 -10.728 1.00 93.69 84 ASN A C 1
ATOM 638 O O . ASN A 1 84 ? 12.264 -20.992 -10.337 1.00 93.69 84 ASN A O 1
ATOM 642 N N . TRP A 1 85 ? 14.171 -21.438 -11.427 1.00 90.06 85 TRP A N 1
ATOM 643 C CA . TRP A 1 85 ? 14.348 -20.069 -11.885 1.00 90.06 85 TRP A CA 1
ATOM 644 C C . TRP A 1 85 ? 13.368 -19.765 -13.010 1.00 90.06 85 TRP A C 1
ATOM 646 O O . TRP A 1 85 ? 13.314 -20.487 -14.006 1.00 90.06 85 TRP A O 1
ATOM 656 N N . GLU A 1 86 ? 12.655 -18.657 -12.868 1.00 87.25 86 GLU A N 1
ATOM 657 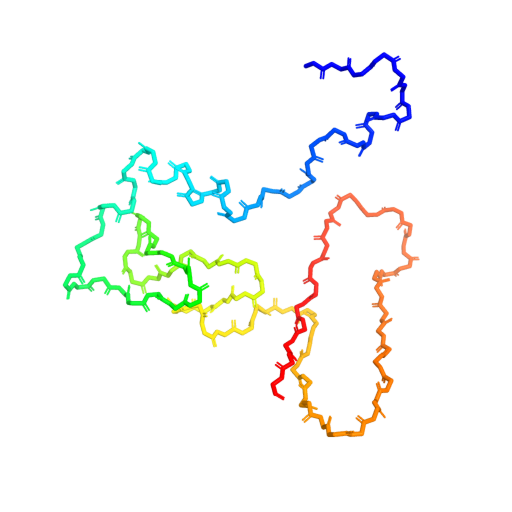C CA . GLU A 1 86 ? 11.753 -18.129 -13.880 1.00 87.25 86 GLU A CA 1
ATOM 658 C C . GLU A 1 86 ? 12.193 -16.715 -14.251 1.00 87.25 86 GLU A C 1
ATOM 660 O O . GLU A 1 86 ? 12.683 -15.952 -13.413 1.00 87.25 86 GLU A O 1
ATOM 665 N N . ARG A 1 87 ? 12.079 -16.376 -15.537 1.00 88.38 87 ARG A N 1
ATOM 666 C CA . ARG A 1 87 ? 12.391 -15.033 -16.017 1.00 88.38 87 ARG A CA 1
ATOM 667 C C . ARG A 1 87 ? 11.126 -14.190 -15.948 1.00 88.38 87 ARG A C 1
ATOM 669 O O . ARG A 1 87 ? 10.146 -14.506 -16.612 1.00 88.38 87 ARG A O 1
ATOM 676 N N . PHE A 1 88 ? 11.193 -13.111 -15.181 1.00 87.25 88 PHE A N 1
ATOM 677 C CA . PHE A 1 88 ? 10.172 -12.075 -15.155 1.00 87.25 88 PHE A CA 1
ATOM 678 C C . PHE A 1 88 ? 10.539 -10.972 -16.155 1.00 87.25 88 PHE A C 1
ATOM 680 O O . PHE A 1 88 ? 11.632 -10.407 -16.080 1.00 87.25 88 PHE A O 1
ATOM 687 N N . GLU A 1 89 ? 9.641 -10.695 -17.097 1.00 88.38 89 GLU A N 1
ATOM 688 C CA . GLU A 1 89 ? 9.754 -9.608 -18.071 1.00 88.38 89 GLU A CA 1
ATOM 689 C C . GLU A 1 89 ? 8.489 -8.754 -18.002 1.00 88.38 89 GLU A C 1
ATOM 691 O O . GLU A 1 89 ? 7.380 -9.281 -17.933 1.00 88.38 89 GLU A O 1
ATOM 696 N N . ASP A 1 90 ? 8.667 -7.436 -18.025 1.00 86.06 90 ASP A N 1
ATOM 697 C CA . ASP A 1 90 ? 7.577 -6.469 -17.969 1.00 86.06 90 ASP A CA 1
ATOM 698 C C . ASP A 1 90 ? 7.921 -5.227 -18.801 1.00 86.06 90 ASP A C 1
ATOM 700 O O . ASP A 1 90 ? 9.093 -4.938 -19.063 1.00 86.06 90 ASP A O 1
ATOM 704 N N . VAL A 1 91 ? 6.895 -4.493 -19.224 1.00 84.88 91 VAL A N 1
ATOM 705 C CA . VAL A 1 91 ? 7.017 -3.270 -20.018 1.00 84.88 91 VAL A CA 1
ATOM 706 C C . VAL A 1 91 ? 6.562 -2.087 -19.175 1.00 84.88 91 VAL A C 1
ATOM 708 O O . VAL A 1 91 ? 5.371 -1.885 -18.941 1.00 84.88 91 VAL A O 1
ATOM 711 N N . ILE A 1 92 ? 7.525 -1.270 -18.753 1.00 79.19 92 ILE A N 1
ATOM 712 C CA . ILE A 1 92 ? 7.258 -0.066 -17.965 1.00 79.19 92 ILE A CA 1
ATOM 713 C C . ILE A 1 92 ? 7.077 1.138 -18.894 1.00 79.19 92 ILE A C 1
ATOM 715 O O . ILE A 1 92 ? 7.915 1.420 -19.751 1.00 79.19 92 ILE A O 1
ATOM 719 N N . GLY A 1 93 ? 5.995 1.886 -18.673 1.00 76.06 93 GLY A N 1
ATOM 720 C CA . GLY A 1 93 ? 5.696 3.124 -19.389 1.00 76.06 93 GLY A CA 1
ATOM 721 C C . GLY A 1 93 ? 4.955 2.917 -20.713 1.00 76.06 93 GLY A C 1
ATOM 722 O O . GLY A 1 93 ? 4.711 1.805 -21.172 1.00 76.06 93 GLY A O 1
ATOM 723 N N . ARG A 1 94 ? 4.543 4.031 -21.328 1.00 78.62 94 ARG A N 1
ATOM 724 C CA . ARG A 1 94 ? 3.706 4.040 -22.546 1.00 78.62 94 ARG A CA 1
ATOM 725 C C . ARG A 1 94 ? 4.462 4.417 -23.821 1.00 78.62 94 ARG A C 1
ATOM 727 O O . ARG A 1 94 ? 3.847 4.510 -24.881 1.00 78.62 94 ARG A O 1
ATOM 734 N N . GLY A 1 95 ? 5.768 4.680 -23.719 1.00 78.81 95 GLY A N 1
ATOM 735 C CA . GLY A 1 95 ? 6.609 5.108 -24.843 1.00 78.81 95 GLY A CA 1
ATOM 736 C C . GLY A 1 95 ? 6.269 6.498 -25.399 1.00 78.81 95 GLY A C 1
ATOM 737 O O . GLY A 1 95 ? 6.537 6.764 -26.566 1.00 78.81 95 GLY A O 1
ATOM 738 N N . ARG A 1 96 ? 5.642 7.374 -24.597 1.00 78.50 96 ARG A N 1
ATOM 739 C CA . ARG A 1 96 ? 5.135 8.695 -25.027 1.00 78.50 96 ARG A CA 1
ATOM 740 C C . ARG A 1 96 ? 6.048 9.881 -24.679 1.00 78.50 96 ARG A C 1
ATOM 742 O O . ARG A 1 96 ? 5.635 11.018 -24.871 1.00 78.50 96 ARG A O 1
ATOM 749 N N . GLY A 1 97 ? 7.274 9.624 -24.223 1.00 79.00 97 GLY A N 1
ATOM 750 C CA . GLY A 1 97 ? 8.180 10.646 -23.685 1.00 79.00 97 GLY A CA 1
ATOM 751 C C . GLY A 1 97 ? 8.153 10.685 -22.157 1.00 79.00 97 GLY A C 1
ATOM 752 O O . GLY A 1 97 ? 7.756 9.702 -21.531 1.00 79.00 97 GLY A O 1
ATOM 753 N N . GLU A 1 98 ? 8.605 11.796 -21.572 1.00 77.44 98 GLU A N 1
ATOM 754 C CA . GLU A 1 98 ? 8.558 12.021 -20.123 1.00 77.44 98 GLU A CA 1
ATOM 755 C C . GLU A 1 98 ? 7.103 12.179 -19.656 1.00 77.44 98 GLU A C 1
ATOM 757 O O . GLU A 1 98 ? 6.351 12.991 -20.197 1.00 77.44 98 GLU A O 1
ATOM 762 N N . GLU A 1 99 ? 6.699 11.384 -18.663 1.00 75.81 99 GLU A N 1
ATOM 763 C CA . GLU A 1 99 ? 5.431 11.548 -17.949 1.00 75.81 99 GLU A CA 1
ATOM 764 C C . GLU A 1 99 ? 5.750 12.124 -16.560 1.00 75.81 99 GLU A C 1
ATOM 766 O O . GLU A 1 99 ? 6.583 11.576 -15.839 1.00 75.81 99 GLU A O 1
ATOM 771 N N . GLU A 1 100 ? 5.119 13.248 -16.200 1.00 74.94 100 GLU A N 1
ATOM 772 C CA . GLU A 1 100 ? 5.278 13.870 -14.872 1.00 74.94 100 GLU A CA 1
ATOM 773 C C . GLU A 1 100 ? 4.591 13.046 -13.770 1.00 74.94 100 GLU A C 1
ATOM 775 O O . GLU A 1 100 ? 5.003 13.073 -12.610 1.00 74.94 100 GLU A O 1
ATOM 780 N N . ASP A 1 101 ? 3.552 12.294 -14.145 1.00 79.69 101 ASP A N 1
ATOM 781 C CA . ASP A 1 101 ? 2.832 11.399 -13.251 1.00 79.69 101 ASP A CA 1
ATOM 782 C C . ASP A 1 101 ? 3.544 10.052 -13.128 1.00 79.69 101 ASP A C 1
ATOM 784 O O . ASP A 1 101 ? 3.955 9.427 -14.108 1.00 79.69 101 ASP A O 1
ATOM 788 N N . PHE A 1 102 ? 3.605 9.547 -11.901 1.00 80.06 102 PHE A N 1
ATOM 789 C CA . PHE A 1 102 ? 4.165 8.236 -11.626 1.00 80.06 102 PHE A CA 1
ATOM 790 C C . PHE A 1 102 ? 3.089 7.149 -11.653 1.00 80.06 102 PHE A C 1
ATOM 792 O O . PHE A 1 102 ? 2.016 7.287 -11.062 1.00 80.06 102 PHE A O 1
ATOM 799 N N . MET A 1 103 ? 3.420 6.016 -12.270 1.00 82.44 103 MET A N 1
ATOM 800 C CA . MET A 1 103 ? 2.629 4.791 -12.198 1.00 82.44 103 MET A CA 1
ATOM 801 C C . MET A 1 103 ? 3.347 3.757 -11.334 1.00 82.44 103 MET A C 1
ATOM 803 O O . MET A 1 103 ? 4.527 3.482 -11.536 1.00 82.44 103 MET A O 1
ATOM 807 N N . THR A 1 104 ? 2.611 3.138 -10.412 1.00 87.44 104 THR A N 1
ATOM 808 C CA . THR A 1 104 ? 3.130 2.052 -9.575 1.00 87.44 104 THR A CA 1
ATOM 809 C C . THR A 1 104 ? 2.508 0.729 -10.000 1.00 87.44 104 THR A C 1
ATOM 811 O O . THR A 1 104 ? 1.297 0.546 -9.865 1.00 87.44 104 THR A O 1
ATOM 814 N N . CYS A 1 105 ? 3.334 -0.208 -10.465 1.00 90.75 105 CYS A N 1
ATOM 815 C CA . CYS A 1 105 ? 2.928 -1.593 -10.698 1.00 90.75 105 CYS A CA 1
ATOM 816 C C . CYS A 1 105 ? 3.281 -2.445 -9.480 1.00 90.75 105 CYS A C 1
ATOM 818 O O . CYS A 1 105 ? 4.401 -2.388 -8.974 1.00 90.75 105 CYS A O 1
ATOM 820 N N . ASN A 1 106 ? 2.310 -3.210 -8.982 1.00 93.69 106 ASN A N 1
ATOM 821 C CA . ASN A 1 106 ? 2.460 -3.969 -7.741 1.00 93.69 106 ASN A CA 1
ATOM 822 C C . ASN A 1 106 ? 2.513 -5.457 -8.069 1.00 93.69 106 ASN A C 1
ATOM 824 O O . ASN A 1 106 ? 1.488 -6.016 -8.452 1.00 93.69 106 ASN A O 1
ATOM 828 N N . TYR A 1 107 ? 3.688 -6.066 -7.910 1.00 93.75 107 TYR A N 1
ATOM 829 C CA . TYR A 1 107 ? 3.914 -7.494 -8.123 1.00 93.75 107 TYR A CA 1
ATOM 830 C C . TYR A 1 107 ? 3.968 -8.224 -6.785 1.00 93.75 107 TYR A C 1
ATOM 832 O O . TYR A 1 107 ? 4.733 -7.835 -5.901 1.00 93.75 107 TYR A O 1
ATOM 840 N N . TRP A 1 108 ? 3.144 -9.254 -6.621 1.00 94.94 108 TRP A N 1
ATOM 841 C CA . TRP A 1 108 ? 3.166 -10.128 -5.450 1.00 94.94 108 TRP A CA 1
ATOM 842 C C . TRP A 1 108 ? 3.882 -11.418 -5.800 1.00 94.94 108 TRP A C 1
ATOM 844 O O . TRP A 1 108 ? 3.674 -11.958 -6.880 1.00 94.94 108 TRP A O 1
ATOM 854 N N . ILE A 1 109 ? 4.729 -11.892 -4.894 1.00 92.38 109 ILE A N 1
ATOM 855 C CA . ILE A 1 109 ? 5.373 -13.197 -5.007 1.00 92.38 109 ILE A CA 1
ATOM 856 C C . ILE A 1 109 ? 4.796 -14.049 -3.882 1.00 92.38 109 ILE A C 1
ATOM 858 O O . ILE A 1 109 ? 4.949 -13.686 -2.714 1.00 92.38 109 ILE A O 1
ATOM 862 N N . GLU A 1 110 ? 4.111 -15.129 -4.243 1.00 90.06 110 GLU A N 1
ATOM 863 C CA . GLU A 1 110 ? 3.412 -16.040 -3.321 1.00 90.06 110 GLU A CA 1
ATOM 864 C C . GLU A 1 110 ? 4.028 -17.437 -3.309 1.00 90.06 110 GLU A C 1
ATOM 866 O O . GLU A 1 110 ? 4.352 -17.943 -4.404 1.00 90.06 110 GLU A O 1
#

Sequence (110 aa):
MVPFDVDYQQTLGSPFISFIELSMLNEHYKCKENCNPATSVKCEMGGFPHPRDCKKCICPGGYAGTRCTERPSGCGDTIQASRNWERFEDVIGRGRGEEEDFMTCNYWIE

InterPro domains:
  IPR001506 Peptidase M12A [PS51864] (1-32)